Protein AF-A0A832JD79-F1 (afdb_monomer_lite)

Structure (mmCIF, N/CA/C/O backbone):
data_AF-A0A832JD79-F1
#
_entry.id   AF-A0A832JD79-F1
#
loop_
_atom_site.group_PDB
_atom_site.id
_atom_site.type_symbol
_atom_site.label_atom_id
_atom_site.label_alt_id
_atom_site.label_comp_id
_atom_site.label_asym_id
_atom_site.label_entity_id
_atom_site.label_seq_id
_atom_site.pdbx_PDB_ins_code
_atom_site.Cartn_x
_atom_site.Cartn_y
_atom_site.Cartn_z
_atom_site.occupancy
_atom_site.B_iso_or_equiv
_atom_site.auth_seq_id
_atom_site.auth_comp_id
_atom_site.auth_asym_id
_atom_site.auth_atom_id
_atom_site.pdbx_PDB_model_num
ATOM 1 N N . GLU A 1 1 ? -21.408 4.604 55.360 1.00 54.72 1 GLU A N 1
ATOM 2 C CA . GLU A 1 1 ? -22.619 4.633 54.515 1.00 54.72 1 GLU A CA 1
ATOM 3 C C . GLU A 1 1 ? -22.315 5.475 53.287 1.00 54.72 1 GLU A C 1
ATOM 5 O O . GLU A 1 1 ? -21.573 6.443 53.411 1.00 54.72 1 GLU A O 1
ATOM 10 N N . VAL A 1 2 ? -22.761 5.048 52.106 1.00 66.50 2 VAL A N 1
ATOM 11 C CA . VAL A 1 2 ? -22.535 5.767 50.840 1.00 66.50 2 VAL A CA 1
ATOM 12 C C . VAL A 1 2 ? -23.556 6.901 50.746 1.00 66.50 2 VAL A C 1
ATOM 14 O O . VAL A 1 2 ? -24.732 6.663 51.007 1.00 66.50 2 VAL A O 1
ATOM 17 N N . ASP A 1 3 ? -23.113 8.114 50.404 1.00 73.62 3 ASP A N 1
ATOM 18 C CA . ASP A 1 3 ? -23.992 9.279 50.240 1.00 73.62 3 ASP A CA 1
ATOM 19 C C . ASP A 1 3 ? -24.992 9.035 49.084 1.00 73.62 3 ASP A C 1
ATOM 21 O O . ASP A 1 3 ? -24.558 8.868 47.937 1.00 73.62 3 ASP A O 1
ATOM 25 N N . PRO A 1 4 ? -26.316 9.024 49.345 1.00 72.88 4 PRO A N 1
ATOM 26 C CA . PRO A 1 4 ? -27.351 8.814 48.329 1.00 72.88 4 PRO A CA 1
ATOM 27 C C . PRO A 1 4 ? -27.306 9.822 47.170 1.00 72.88 4 PRO A C 1
ATOM 29 O O . PRO A 1 4 ? -27.750 9.514 46.064 1.00 72.88 4 PRO A O 1
ATOM 32 N N . ASN A 1 5 ? -26.741 11.018 47.374 1.00 77.56 5 ASN A N 1
ATOM 33 C CA . ASN A 1 5 ? -26.599 12.014 46.308 1.00 77.56 5 ASN A CA 1
ATOM 34 C C . ASN A 1 5 ? -25.508 11.671 45.278 1.00 77.56 5 ASN A C 1
ATOM 36 O O . ASN A 1 5 ? -25.458 12.299 44.218 1.00 77.56 5 ASN A O 1
ATOM 40 N N . LEU A 1 6 ? -24.656 10.674 45.542 1.00 78.25 6 LEU A N 1
ATOM 41 C CA . LEU A 1 6 ? -23.593 10.246 44.624 1.00 78.25 6 LEU A CA 1
ATOM 42 C C . LEU A 1 6 ? -24.059 9.236 43.568 1.00 78.25 6 LEU A C 1
ATOM 44 O O . LEU A 1 6 ? -23.334 8.987 42.605 1.00 78.25 6 LEU A O 1
ATOM 48 N N . GLU A 1 7 ? -25.269 8.691 43.692 1.00 81.25 7 GLU A N 1
ATOM 49 C CA . GLU A 1 7 ? -25.780 7.652 42.794 1.00 81.25 7 GLU A CA 1
ATOM 50 C C . GLU A 1 7 ? -25.938 8.150 41.346 1.00 81.25 7 GLU A C 1
ATOM 52 O O . GLU A 1 7 ? -25.479 7.509 40.401 1.00 81.25 7 GLU A O 1
ATOM 57 N N . LYS A 1 8 ? -26.511 9.346 41.161 1.00 82.50 8 LYS A N 1
ATOM 58 C CA . LYS A 1 8 ? -26.682 9.959 39.833 1.00 82.50 8 LYS A CA 1
ATOM 59 C C . LYS A 1 8 ? -25.341 10.317 39.167 1.00 82.50 8 LYS A C 1
ATOM 61 O O . LYS A 1 8 ? -25.153 9.934 38.011 1.00 82.50 8 LYS A O 1
ATOM 66 N N . PRO A 1 9 ? -24.391 10.995 39.846 1.00 86.12 9 PRO A N 1
ATOM 67 C CA . PRO A 1 9 ? -23.045 11.207 39.311 1.00 86.12 9 PRO A CA 1
ATOM 68 C C . PRO A 1 9 ? -22.315 9.908 38.954 1.00 86.12 9 PRO A C 1
ATOM 70 O O . PRO A 1 9 ? -21.642 9.846 37.924 1.00 86.12 9 PRO A O 1
ATOM 73 N N . ALA A 1 10 ? -22.460 8.857 39.768 1.00 86.50 10 ALA A N 1
ATOM 74 C CA . ALA A 1 10 ? -21.852 7.558 39.496 1.00 86.50 10 ALA A CA 1
ATOM 75 C C . ALA A 1 10 ? -22.432 6.918 38.225 1.00 86.50 10 ALA A C 1
ATOM 77 O O . ALA A 1 10 ? -21.672 6.484 37.360 1.00 86.50 10 ALA A O 1
ATOM 78 N N . GLN A 1 11 ? -23.757 6.937 38.055 1.00 89.69 11 GLN A N 1
ATOM 79 C CA . GLN A 1 11 ? -24.419 6.454 36.837 1.00 89.69 11 GLN A CA 1
ATOM 80 C C . GLN A 1 11 ? -23.995 7.247 35.593 1.00 89.69 11 GLN A C 1
ATOM 82 O O . GLN A 1 11 ? -23.689 6.660 34.560 1.00 89.69 11 GLN A O 1
ATOM 87 N N . GLN A 1 12 ? -23.914 8.577 35.688 1.00 91.00 12 GLN A N 1
ATOM 88 C CA . GLN A 1 12 ? -23.438 9.416 34.582 1.00 91.00 12 GLN A CA 1
ATOM 89 C C . GLN A 1 12 ? -21.982 9.122 34.218 1.00 91.00 12 GLN A C 1
ATOM 91 O O . GLN A 1 12 ? -21.635 9.081 33.038 1.00 91.00 12 GLN A O 1
ATOM 96 N N . THR A 1 13 ? -21.139 8.883 35.222 1.00 91.25 13 THR A N 1
ATOM 97 C CA . THR A 1 13 ? -19.739 8.505 35.012 1.00 91.25 13 THR A CA 1
ATOM 98 C C . THR A 1 13 ? -19.645 7.154 34.309 1.00 91.25 13 THR A C 1
ATOM 100 O O . THR A 1 13 ? -18.886 7.027 33.353 1.00 91.25 13 THR A O 1
ATOM 103 N N . LEU A 1 14 ? -20.448 6.167 34.719 1.00 93.56 14 LEU A N 1
ATOM 104 C CA . LEU A 1 14 ? -20.508 4.861 34.057 1.00 93.56 14 LEU A CA 1
ATOM 105 C C . LEU A 1 14 ? -20.917 4.988 32.586 1.00 93.56 14 LEU A C 1
ATOM 107 O O . LEU A 1 14 ? -20.195 4.505 31.719 1.00 93.56 14 LEU A O 1
ATOM 111 N N . LEU A 1 15 ? -21.995 5.721 32.293 1.00 94.69 15 LEU A N 1
ATOM 112 C CA . LEU A 1 15 ? -22.449 5.956 30.917 1.00 94.69 15 LEU A CA 1
ATOM 113 C C . LEU A 1 15 ? -21.382 6.659 30.065 1.00 94.69 15 LEU A C 1
ATOM 115 O O . LEU A 1 15 ? -21.192 6.339 28.892 1.00 94.69 15 LEU A O 1
ATOM 119 N N . HIS A 1 16 ? -20.663 7.620 30.650 1.00 94.69 16 HIS A N 1
ATOM 120 C CA . HIS A 1 16 ? -19.576 8.302 29.957 1.00 94.69 16 HIS A CA 1
ATOM 121 C C . HIS A 1 16 ? -18.409 7.354 29.646 1.00 94.69 16 HIS A C 1
ATOM 123 O O . HIS A 1 16 ? -17.882 7.374 28.534 1.00 94.69 16 HIS A O 1
ATOM 129 N N . LEU A 1 17 ? -18.032 6.498 30.599 1.00 94.81 17 LEU A N 1
ATOM 130 C CA . LEU A 1 17 ? -16.977 5.504 30.408 1.00 94.81 17 LEU A CA 1
ATOM 131 C C . LEU A 1 17 ? -17.347 4.477 29.334 1.00 94.81 17 LEU A C 1
ATOM 133 O O . LEU A 1 17 ? -16.514 4.170 28.482 1.00 94.81 17 LEU A O 1
ATOM 137 N N . GLU A 1 18 ? -18.586 3.985 29.334 1.00 96.38 18 GLU A N 1
ATOM 138 C CA . GLU A 1 18 ? -19.094 3.074 28.301 1.00 96.38 18 GLU A CA 1
ATOM 139 C C . GLU A 1 18 ? -18.995 3.702 26.906 1.00 96.38 18 GLU A C 1
ATOM 141 O O . GLU A 1 18 ? -18.472 3.089 25.974 1.00 96.38 18 GLU A O 1
ATOM 146 N N . PHE A 1 19 ? -19.403 4.965 26.776 1.00 96.44 19 PHE A N 1
ATOM 147 C CA . PHE A 1 19 ? -19.324 5.699 25.518 1.00 96.44 19 PHE A CA 1
ATOM 148 C C . PHE A 1 19 ? -17.883 5.904 25.026 1.00 96.44 19 PHE A C 1
ATOM 150 O O . PHE A 1 19 ? -17.595 5.744 23.835 1.00 96.44 19 PHE A O 1
ATOM 157 N N . GLU A 1 20 ? -16.954 6.251 25.918 1.00 97.06 20 GLU A N 1
ATOM 158 C CA . GLU A 1 20 ? -15.546 6.416 25.545 1.00 97.06 20 GLU A CA 1
ATOM 159 C C . GLU A 1 20 ? -14.885 5.079 25.175 1.00 97.06 20 GLU A C 1
ATOM 161 O O . GLU A 1 20 ? -14.109 5.021 24.214 1.00 97.06 20 GLU A O 1
ATOM 166 N N . LEU A 1 21 ? -15.244 3.985 25.853 1.00 97.06 21 LEU A N 1
ATOM 167 C CA . LEU A 1 21 ? -14.816 2.634 25.485 1.00 97.06 21 LEU A CA 1
ATOM 168 C C . LEU A 1 21 ? -15.325 2.238 24.095 1.00 97.06 21 LEU A C 1
ATOM 170 O O . LEU A 1 21 ? -14.554 1.727 23.278 1.00 97.06 21 LEU A O 1
ATOM 174 N N . GLU A 1 22 ? -16.587 2.523 23.780 1.00 96.69 22 GLU A N 1
ATOM 175 C CA . GLU A 1 22 ? -17.154 2.224 22.465 1.00 96.69 22 GLU A CA 1
ATOM 176 C C . GLU A 1 22 ? -16.463 3.021 21.347 1.00 96.69 22 GLU A C 1
ATOM 178 O O . GLU A 1 22 ? -16.096 2.468 20.302 1.00 96.69 22 GLU A O 1
ATOM 183 N N . LYS A 1 23 ? -16.182 4.309 21.577 1.00 96.94 23 LYS A N 1
ATOM 184 C CA . LYS A 1 23 ? -15.380 5.118 20.646 1.00 96.94 23 LYS A CA 1
ATOM 185 C C . LYS A 1 23 ? -13.983 4.548 20.443 1.00 96.94 23 LYS A C 1
ATOM 187 O O . LYS A 1 23 ? -13.485 4.546 19.312 1.00 96.94 23 LYS A O 1
ATOM 192 N N . LEU A 1 24 ? -13.327 4.115 21.517 1.00 95.88 24 LEU A N 1
ATOM 193 C CA . LEU A 1 24 ? -11.991 3.531 21.447 1.00 95.88 24 LEU A CA 1
ATOM 194 C C . LEU A 1 24 ? -12.006 2.245 20.614 1.00 95.88 24 LEU A C 1
ATOM 196 O O . LEU A 1 24 ? -11.156 2.074 19.733 1.00 95.88 24 LEU A O 1
ATOM 200 N N . LEU A 1 25 ? -13.003 1.385 20.827 1.00 95.62 25 LEU A N 1
ATOM 201 C CA . LEU A 1 25 ? -13.192 0.156 20.063 1.00 95.62 25 LEU A CA 1
ATOM 202 C C . LEU A 1 25 ? -13.411 0.454 18.573 1.00 95.62 25 LEU A C 1
ATOM 204 O O . LEU A 1 25 ? -12.694 -0.078 17.723 1.00 95.62 25 LEU A O 1
ATOM 208 N N . GLN A 1 26 ? -14.311 1.386 18.248 1.00 96.81 26 GLN A N 1
ATOM 209 C CA . GLN A 1 26 ? -14.566 1.842 16.876 1.00 96.81 26 GLN A CA 1
ATOM 210 C C . GLN A 1 26 ? -13.295 2.355 16.184 1.00 96.81 26 GLN A C 1
ATOM 212 O O . GLN A 1 26 ? -13.005 1.975 15.045 1.00 96.81 26 GLN A O 1
ATOM 217 N N . LYS A 1 27 ? -12.512 3.210 16.855 1.00 96.06 27 LYS A N 1
ATOM 218 C CA . LYS A 1 27 ? -11.253 3.746 16.311 1.00 96.06 27 LYS A CA 1
ATOM 219 C C . LYS A 1 27 ? -10.231 2.637 16.070 1.00 96.06 27 LYS A C 1
ATOM 221 O O . LYS A 1 27 ? -9.627 2.595 14.998 1.00 96.06 27 LYS A O 1
ATOM 226 N N . THR A 1 28 ? -10.087 1.722 17.024 1.00 94.56 28 THR A N 1
ATOM 227 C CA . THR A 1 28 ? -9.163 0.584 16.930 1.00 94.56 28 THR A CA 1
ATOM 228 C C . THR A 1 28 ? -9.531 -0.333 15.764 1.00 94.56 28 THR A C 1
ATOM 230 O O . THR A 1 28 ? -8.673 -0.664 14.946 1.00 94.56 28 THR A O 1
ATOM 233 N N . MET A 1 29 ? -10.815 -0.677 15.611 1.00 94.75 29 MET A N 1
ATOM 234 C CA . MET A 1 29 ? -11.296 -1.496 14.494 1.00 94.75 29 MET A CA 1
ATOM 235 C C . MET A 1 29 ? -11.048 -0.829 13.139 1.00 94.75 29 MET A C 1
ATOM 237 O O . MET A 1 29 ? -10.578 -1.481 12.205 1.00 94.75 29 MET A O 1
ATOM 241 N N . ARG A 1 30 ? -11.320 0.477 13.023 1.00 95.25 30 ARG A N 1
ATOM 242 C CA . ARG A 1 30 ? -11.055 1.239 11.792 1.00 95.25 30 ARG A CA 1
ATOM 243 C C . ARG A 1 30 ? -9.568 1.265 11.457 1.00 95.25 30 ARG A C 1
ATOM 245 O O . ARG A 1 30 ? -9.215 1.061 10.300 1.00 95.25 30 ARG A O 1
ATOM 252 N N . ALA A 1 31 ? -8.706 1.474 12.450 1.00 93.56 31 ALA A N 1
ATOM 253 C CA . ALA A 1 31 ? -7.260 1.473 12.259 1.00 93.56 31 ALA A CA 1
ATOM 254 C C . ALA A 1 31 ? -6.745 0.100 11.798 1.00 93.56 31 ALA A C 1
ATOM 256 O O . ALA A 1 31 ? -5.971 0.027 10.844 1.00 93.56 31 ALA A O 1
ATOM 257 N N . LEU A 1 32 ? -7.221 -0.989 12.414 1.00 92.12 32 LEU A N 1
ATOM 258 C CA . LEU A 1 32 ? -6.859 -2.351 12.020 1.00 92.12 32 LEU A CA 1
ATOM 259 C C . LEU A 1 32 ? -7.324 -2.669 10.594 1.00 92.12 32 LEU A C 1
ATOM 261 O O . LEU A 1 32 ? -6.535 -3.149 9.780 1.00 92.12 32 LEU A O 1
ATOM 265 N N . LYS A 1 33 ? -8.579 -2.340 10.265 1.00 93.44 33 LYS A N 1
ATOM 266 C CA . LYS A 1 33 ? -9.122 -2.500 8.912 1.00 93.44 33 LYS A CA 1
ATOM 267 C C . LYS A 1 33 ? -8.298 -1.714 7.894 1.00 93.44 33 LYS A C 1
ATOM 269 O O . LYS A 1 33 ? -7.872 -2.283 6.896 1.00 93.44 33 LYS A O 1
ATOM 274 N N . ARG A 1 34 ? -8.005 -0.442 8.176 1.00 93.25 34 ARG A N 1
ATOM 275 C CA . ARG A 1 34 ? -7.219 0.415 7.283 1.00 93.25 34 ARG A CA 1
ATOM 276 C C . ARG A 1 34 ? -5.810 -0.127 7.063 1.00 93.25 34 ARG A C 1
ATOM 278 O O . ARG A 1 34 ? -5.331 -0.119 5.936 1.00 93.25 34 ARG A O 1
ATOM 285 N N . ARG A 1 35 ? -5.152 -0.618 8.117 1.00 88.94 35 ARG A N 1
ATOM 286 C CA . ARG A 1 35 ? -3.829 -1.246 8.010 1.00 88.94 35 ARG A CA 1
ATOM 287 C C . ARG A 1 35 ? -3.870 -2.480 7.108 1.00 88.94 35 ARG A C 1
ATOM 289 O O . ARG A 1 35 ? -3.002 -2.626 6.252 1.00 88.94 35 ARG A O 1
ATOM 296 N N . ASN A 1 36 ? -4.879 -3.331 7.276 1.00 92.88 36 ASN A N 1
ATOM 297 C CA . ASN A 1 36 ? -5.045 -4.523 6.448 1.00 92.88 36 ASN A CA 1
ATOM 298 C C . ASN A 1 36 ? -5.340 -4.168 4.987 1.00 92.88 36 ASN A C 1
ATOM 300 O O . ASN A 1 36 ? -4.752 -4.769 4.096 1.00 92.88 36 ASN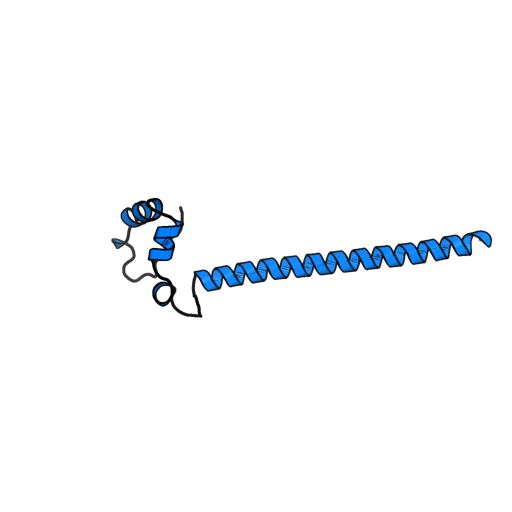 A O 1
ATOM 304 N N . GLU A 1 37 ? -6.189 -3.170 4.735 1.00 94.88 37 GLU A N 1
ATOM 305 C CA . GLU A 1 37 ? -6.470 -2.672 3.382 1.00 94.88 37 GLU A CA 1
ATOM 306 C C . GLU A 1 37 ? -5.210 -2.138 2.699 1.00 94.88 37 GLU A C 1
ATOM 308 O O . GLU A 1 37 ? -4.956 -2.475 1.549 1.00 94.88 37 GLU A O 1
ATOM 313 N N . VAL A 1 38 ? -4.392 -1.350 3.405 1.00 93.81 38 VAL A N 1
ATOM 314 C CA . VAL A 1 38 ? -3.138 -0.813 2.854 1.00 93.81 38 VAL A CA 1
ATOM 315 C C . VAL A 1 38 ? -2.173 -1.939 2.481 1.00 93.81 38 VAL A C 1
ATOM 317 O O . VAL A 1 38 ? -1.617 -1.922 1.387 1.00 93.81 38 VAL A O 1
ATOM 320 N N . LEU A 1 39 ? -1.997 -2.932 3.356 1.00 91.50 39 LEU A N 1
ATOM 321 C CA . LEU A 1 39 ? -1.129 -4.079 3.075 1.00 91.50 39 LEU A CA 1
ATOM 322 C C . LEU A 1 39 ? -1.652 -4.916 1.903 1.00 91.50 39 LEU A C 1
ATOM 324 O O . LEU A 1 39 ? -0.884 -5.272 1.011 1.00 91.50 39 LEU A O 1
ATOM 328 N N . ALA A 1 40 ? -2.955 -5.200 1.879 1.00 93.62 40 ALA A N 1
ATOM 329 C CA . ALA A 1 40 ? -3.582 -5.933 0.785 1.00 93.62 40 ALA A CA 1
ATOM 330 C C . ALA A 1 40 ? -3.419 -5.191 -0.549 1.00 93.62 40 ALA A C 1
ATOM 332 O O . ALA A 1 40 ? -3.103 -5.810 -1.563 1.00 93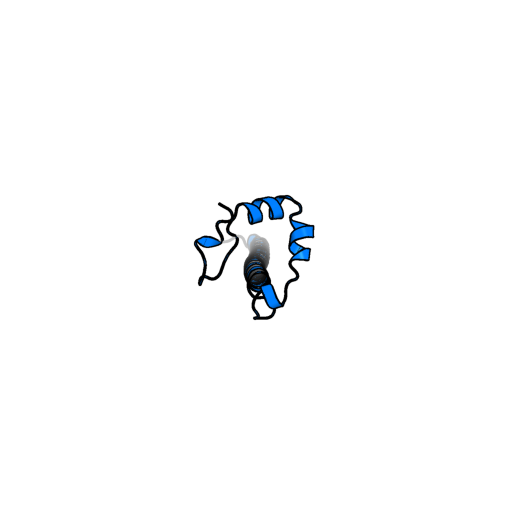.62 40 ALA A O 1
ATOM 333 N N . GLU A 1 41 ? -3.566 -3.867 -0.540 1.00 93.69 41 GLU A N 1
ATOM 334 C CA . GLU A 1 41 ? -3.405 -3.030 -1.724 1.00 93.69 41 GLU A CA 1
ATOM 335 C C . GLU A 1 41 ? -1.965 -3.001 -2.237 1.00 93.69 41 GLU A C 1
ATOM 337 O O . GLU A 1 41 ? -1.734 -3.091 -3.443 1.00 93.69 41 GLU A O 1
ATOM 342 N N . GLN A 1 42 ? -0.989 -2.924 -1.332 1.00 91.69 42 GLN A N 1
ATOM 343 C CA . GLN A 1 42 ? 0.428 -2.997 -1.685 1.00 91.69 42 GLN A CA 1
ATOM 344 C C . GLN A 1 42 ? 0.769 -4.347 -2.318 1.00 91.69 42 GLN A C 1
ATOM 346 O O . GLN A 1 42 ? 1.391 -4.381 -3.377 1.00 91.69 42 GLN A O 1
ATOM 351 N N . ILE A 1 43 ? 0.317 -5.453 -1.717 1.00 91.25 43 ILE A N 1
ATOM 352 C CA . ILE A 1 43 ? 0.523 -6.802 -2.261 1.00 91.25 43 ILE A CA 1
ATOM 353 C C . ILE A 1 43 ? -0.130 -6.929 -3.639 1.00 91.25 43 ILE A C 1
ATOM 355 O O . ILE A 1 43 ? 0.497 -7.430 -4.570 1.00 91.25 43 ILE A O 1
ATOM 359 N N . ARG A 1 44 ? -1.367 -6.444 -3.789 1.00 90.12 44 ARG A N 1
ATOM 360 C CA . ARG A 1 44 ? -2.092 -6.460 -5.063 1.00 90.12 44 ARG A CA 1
ATOM 361 C C . ARG A 1 44 ? -1.358 -5.666 -6.139 1.00 90.12 44 ARG A C 1
ATOM 363 O O . ARG A 1 44 ? -1.130 -6.195 -7.219 1.00 90.12 44 ARG A O 1
ATOM 370 N N . SER A 1 45 ? -0.925 -4.449 -5.823 1.00 89.50 45 SER A N 1
ATOM 371 C CA . SER A 1 45 ? -0.180 -3.587 -6.749 1.00 89.50 45 SER A CA 1
ATOM 372 C C . SER A 1 45 ? 1.159 -4.207 -7.163 1.00 89.50 45 SER A C 1
ATOM 374 O O . SER A 1 45 ? 1.539 -4.138 -8.329 1.00 89.50 45 SER A O 1
ATOM 376 N N . LEU A 1 46 ? 1.870 -4.849 -6.228 1.00 87.56 46 LEU A N 1
ATOM 377 C CA . LEU A 1 46 ? 3.105 -5.582 -6.524 1.00 87.56 46 LEU A CA 1
ATOM 378 C C . LEU A 1 46 ? 2.838 -6.775 -7.449 1.00 87.56 46 LEU A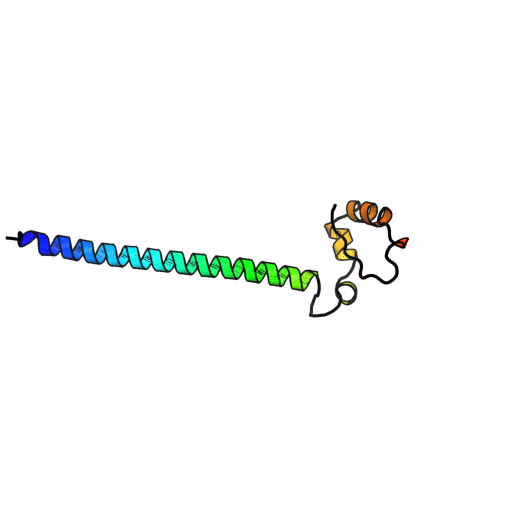 C 1
ATOM 380 O O . LEU A 1 46 ? 3.550 -6.959 -8.434 1.00 87.56 46 LEU A O 1
ATOM 384 N N . ALA A 1 47 ? 1.797 -7.559 -7.162 1.00 86.69 47 ALA A N 1
ATOM 385 C CA . ALA A 1 47 ? 1.409 -8.696 -7.987 1.00 86.69 47 ALA A CA 1
ATOM 386 C C . ALA A 1 47 ? 0.990 -8.262 -9.400 1.00 86.69 47 ALA A C 1
ATOM 388 O O . ALA A 1 47 ? 1.409 -8.881 -10.373 1.00 86.69 47 ALA A O 1
ATOM 389 N N . GLU A 1 48 ? 0.219 -7.179 -9.528 1.00 87.56 48 GLU A N 1
ATOM 390 C CA . GLU A 1 48 ? -0.164 -6.598 -10.820 1.00 87.56 48 GLU A CA 1
ATOM 391 C C . GLU A 1 48 ? 1.048 -6.047 -11.585 1.00 87.56 48 GLU A C 1
ATOM 393 O O . GLU A 1 48 ? 1.095 -6.155 -12.807 1.00 87.56 48 GLU A O 1
ATOM 398 N N . GLY A 1 49 ? 2.049 -5.506 -10.886 1.00 84.31 49 GLY A N 1
ATOM 399 C CA . GLY A 1 49 ? 3.290 -5.041 -11.500 1.00 84.31 49 GLY A CA 1
ATOM 400 C C . GLY A 1 49 ? 4.169 -6.174 -12.035 1.00 84.31 49 GLY A C 1
ATOM 401 O O . GLY A 1 49 ? 4.731 -6.036 -13.117 1.00 84.31 49 GLY A O 1
ATOM 402 N N . LEU A 1 50 ? 4.288 -7.284 -11.299 1.00 82.62 50 LEU A N 1
ATOM 403 C CA . LEU A 1 50 ? 5.164 -8.413 -11.650 1.00 82.62 50 LEU A CA 1
ATOM 404 C C . LEU A 1 50 ? 4.499 -9.428 -12.588 1.00 82.62 50 LEU A C 1
ATOM 406 O O . LEU A 1 50 ? 5.146 -9.968 -13.483 1.00 82.62 50 LEU A O 1
ATOM 410 N N . TYR A 1 51 ? 3.217 -9.714 -12.368 1.00 85.25 51 TYR A N 1
ATOM 411 C CA . TYR A 1 51 ? 2.469 -10.752 -13.075 1.00 85.25 51 TYR A CA 1
ATOM 412 C C . TYR A 1 51 ? 1.057 -10.255 -13.441 1.00 85.25 51 TYR A C 1
ATOM 414 O O . TYR A 1 51 ? 0.042 -10.783 -12.959 1.00 85.25 51 TYR A O 1
ATOM 422 N N . PRO A 1 52 ? 0.973 -9.194 -14.269 1.00 85.12 52 PRO A N 1
ATOM 423 C CA . PRO A 1 52 ? -0.290 -8.570 -14.645 1.00 85.12 52 PRO A CA 1
ATOM 424 C C . PRO A 1 52 ? -1.233 -9.595 -15.270 1.00 85.12 52 PRO A C 1
ATOM 426 O O . PRO A 1 52 ? -0.837 -10.393 -16.115 1.00 85.12 52 PRO A O 1
ATOM 429 N N . GLN A 1 53 ? -2.501 -9.581 -14.849 1.00 86.88 53 GLN A N 1
ATOM 430 C CA . GLN A 1 53 ? -3.538 -10.496 -15.352 1.00 86.88 53 GLN A CA 1
ATOM 431 C C . GLN A 1 53 ? -3.172 -11.987 -15.235 1.00 86.88 53 GLN A C 1
ATOM 433 O O . GLN A 1 53 ? -3.708 -12.820 -15.964 1.00 86.88 53 GLN A O 1
ATOM 438 N N . ARG A 1 54 ? -2.271 -12.333 -14.307 1.00 83.69 54 ARG A N 1
ATOM 439 C CA . ARG A 1 54 ? -1.695 -13.675 -14.177 1.00 83.69 54 ARG A CA 1
ATOM 440 C C . ARG A 1 54 ? -0.958 -14.150 -15.437 1.00 83.69 54 ARG A C 1
ATOM 442 O O . ARG A 1 54 ? -0.993 -15.334 -15.766 1.00 83.69 54 ARG A O 1
ATOM 449 N N . GLN A 1 55 ? -0.304 -13.230 -16.138 1.00 85.62 55 GLN A N 1
ATOM 450 C CA . GLN A 1 55 ? 0.539 -13.497 -17.298 1.00 85.62 55 GLN A CA 1
ATOM 451 C C . GLN A 1 55 ? 1.913 -12.847 -17.115 1.00 85.62 55 GLN A C 1
ATOM 453 O O . GLN A 1 55 ? 2.091 -11.951 -16.289 1.00 85.62 55 GLN A O 1
ATOM 458 N N . LEU A 1 56 ? 2.895 -13.298 -17.904 1.00 82.44 56 LEU A N 1
ATOM 459 C CA . LEU A 1 56 ? 4.230 -12.698 -17.918 1.00 82.44 56 LEU A CA 1
ATOM 460 C C . LEU A 1 56 ? 4.141 -11.207 -18.264 1.00 82.44 56 LEU A C 1
ATOM 462 O O . LEU A 1 56 ? 3.482 -10.837 -19.238 1.00 82.44 56 LEU A O 1
ATOM 466 N N . GLN A 1 57 ? 4.840 -10.372 -17.491 1.00 85.50 57 GLN A N 1
ATOM 467 C CA . GLN A 1 57 ? 4.820 -8.914 -17.625 1.00 85.50 57 GLN A CA 1
ATOM 468 C C . GLN A 1 57 ? 5.102 -8.451 -19.060 1.00 85.50 57 GLN A C 1
ATOM 470 O O . GLN A 1 57 ? 4.359 -7.631 -19.591 1.00 85.50 57 GLN A O 1
ATOM 475 N N . GLU A 1 58 ? 6.111 -9.036 -19.711 1.00 82.88 58 GLU A N 1
ATOM 476 C CA . GLU A 1 58 ? 6.519 -8.731 -21.093 1.00 82.88 58 GLU A CA 1
ATOM 477 C C . GLU A 1 58 ? 5.415 -8.959 -22.141 1.00 82.88 58 GLU A C 1
ATOM 479 O O . GLU A 1 58 ? 5.466 -8.386 -23.226 1.00 82.88 58 GLU A O 1
ATOM 484 N N . ARG A 1 59 ? 4.408 -9.789 -21.831 1.00 87.31 59 ARG A N 1
ATOM 485 C CA . ARG A 1 59 ? 3.299 -10.115 -22.743 1.00 87.31 59 ARG A CA 1
ATOM 486 C C . ARG A 1 59 ? 2.113 -9.169 -22.614 1.00 87.31 59 ARG A C 1
ATOM 488 O O . ARG A 1 59 ? 1.251 -9.157 -23.487 1.00 87.31 59 ARG A O 1
ATOM 495 N N . VAL A 1 60 ? 2.048 -8.413 -21.521 1.00 86.31 60 VAL A N 1
ATOM 496 C CA . VAL A 1 60 ? 0.915 -7.534 -21.200 1.00 86.31 60 VAL A CA 1
ATOM 497 C C . VAL A 1 60 ? 1.344 -6.072 -21.182 1.00 86.31 60 VAL A C 1
ATOM 499 O O . VAL A 1 60 ? 0.613 -5.203 -21.655 1.00 86.31 60 VAL A O 1
ATOM 502 N N . MET A 1 61 ? 2.521 -5.776 -20.633 1.00 86.44 61 MET A N 1
ATOM 503 C CA . MET A 1 61 ? 3.007 -4.413 -20.476 1.00 86.44 61 MET A CA 1
ATOM 504 C C . MET A 1 61 ? 3.813 -3.961 -21.685 1.00 86.44 61 MET A C 1
ATOM 506 O O . MET A 1 61 ? 4.689 -4.659 -22.187 1.00 86.44 61 MET A O 1
ATOM 510 N N . ASN A 1 62 ? 3.547 -2.728 -22.105 1.00 88.00 62 ASN A N 1
ATOM 511 C CA . ASN A 1 62 ? 4.300 -2.076 -23.158 1.00 88.00 62 ASN A CA 1
ATOM 512 C C . ASN A 1 62 ? 5.585 -1.444 -22.575 1.00 88.00 62 ASN A C 1
ATOM 514 O O . ASN A 1 62 ? 5.474 -0.595 -21.682 1.00 88.00 62 ASN A O 1
ATOM 518 N N . PRO A 1 63 ? 6.786 -1.766 -23.092 1.00 83.19 63 PRO A N 1
ATOM 519 C CA . PRO A 1 63 ? 8.041 -1.177 -22.621 1.00 83.19 63 PRO A CA 1
ATOM 520 C C . PRO A 1 63 ? 8.085 0.363 -22.749 1.00 83.19 63 PRO A C 1
ATOM 522 O O . PRO A 1 63 ? 8.719 1.030 -21.931 1.00 83.19 63 PRO A O 1
ATOM 525 N N . TYR A 1 64 ? 7.317 0.968 -23.670 1.00 86.94 64 TYR A N 1
ATOM 526 C CA . TYR A 1 64 ? 7.146 2.429 -23.773 1.00 86.94 64 TYR A CA 1
ATOM 527 C C . TYR A 1 64 ? 6.547 3.083 -22.533 1.00 86.94 64 TYR A C 1
ATOM 529 O O . TYR A 1 64 ? 6.910 4.219 -22.225 1.00 86.94 64 TYR A O 1
ATOM 537 N N . ALA A 1 65 ? 5.723 2.375 -21.759 1.00 86.81 65 ALA A N 1
ATOM 538 C CA . ALA A 1 65 ? 5.233 2.901 -20.487 1.00 86.81 65 ALA A CA 1
ATOM 539 C C . ALA A 1 65 ? 6.385 3.157 -19.494 1.00 86.81 65 ALA A C 1
ATOM 541 O O . ALA A 1 65 ? 6.355 4.131 -18.740 1.00 86.81 65 ALA A O 1
ATOM 542 N N . PHE A 1 66 ? 7.432 2.327 -19.531 1.00 86.88 66 PHE A N 1
ATOM 543 C CA . PHE A 1 66 ? 8.619 2.490 -18.694 1.00 86.88 66 PHE A CA 1
ATOM 544 C C . PHE A 1 66 ? 9.527 3.608 -19.217 1.00 86.88 66 PHE A C 1
ATOM 546 O O . PHE A 1 66 ? 10.012 4.406 -18.418 1.00 86.88 66 PHE A O 1
ATOM 553 N N . TRP A 1 67 ? 9.689 3.750 -20.537 1.00 89.19 67 TRP A N 1
ATOM 554 C CA . TRP A 1 67 ? 10.432 4.882 -21.110 1.00 89.19 67 TRP A CA 1
ATOM 555 C C . TRP A 1 67 ? 9.810 6.235 -20.763 1.00 89.19 67 TRP A C 1
ATOM 557 O O . TRP A 1 67 ? 10.538 7.155 -20.405 1.00 89.19 67 TRP A O 1
ATOM 567 N N . VAL A 1 68 ? 8.481 6.361 -20.803 1.00 91.94 68 VAL A N 1
ATOM 568 C CA . VAL A 1 68 ? 7.798 7.607 -20.410 1.00 91.94 68 VAL A CA 1
ATOM 569 C C . VAL A 1 68 ? 7.994 7.904 -18.921 1.00 91.94 68 VAL A C 1
ATOM 571 O O . VAL A 1 68 ? 8.213 9.053 -18.547 1.00 91.94 68 VAL A O 1
ATOM 574 N N . ARG A 1 69 ? 7.936 6.877 -18.064 1.00 89.81 69 ARG A N 1
ATOM 575 C CA . ARG A 1 69 ? 8.035 7.043 -16.607 1.00 89.81 69 ARG A CA 1
ATOM 576 C C . ARG A 1 69 ? 9.454 7.338 -16.118 1.00 89.81 69 ARG A C 1
ATOM 578 O O . ARG A 1 69 ? 9.613 8.124 -15.190 1.00 89.81 69 ARG A O 1
ATOM 585 N N . TYR A 1 70 ? 10.458 6.679 -16.690 1.00 89.31 70 TYR A N 1
ATOM 586 C CA . TYR A 1 70 ? 11.840 6.709 -16.195 1.00 89.31 70 TYR A CA 1
ATOM 587 C C . TYR A 1 70 ? 12.802 7.480 -17.110 1.00 89.31 70 TYR A C 1
ATOM 589 O O . TYR A 1 70 ? 13.920 7.796 -16.705 1.00 89.31 70 TYR A O 1
ATOM 597 N N . GLY A 1 71 ? 12.375 7.822 -18.326 1.00 89.25 71 GLY A N 1
ATOM 598 C CA . GLY A 1 71 ? 13.125 8.674 -19.239 1.00 89.25 71 GLY A CA 1
ATOM 599 C C . GLY A 1 71 ? 14.496 8.106 -19.638 1.00 89.25 71 GLY A C 1
ATOM 600 O O . GLY A 1 71 ? 14.697 6.887 -19.648 1.00 89.25 71 GLY A O 1
ATOM 601 N N . PRO A 1 72 ? 15.462 8.982 -19.971 1.00 89.94 72 PRO A N 1
ATOM 602 C CA . PRO A 1 72 ? 16.805 8.579 -20.390 1.00 89.94 72 PRO A CA 1
ATOM 603 C C . PRO A 1 72 ? 17.570 7.758 -19.346 1.00 89.94 72 PRO A C 1
ATOM 605 O O . PRO A 1 72 ? 18.380 6.919 -19.721 1.00 89.94 72 PRO A O 1
ATOM 608 N N . ALA A 1 73 ? 17.281 7.931 -18.052 1.00 88.44 73 ALA A N 1
ATOM 609 C CA . ALA A 1 73 ? 17.955 7.192 -16.983 1.00 88.44 73 ALA A CA 1
ATOM 610 C C . ALA A 1 73 ? 17.769 5.670 -17.111 1.00 88.44 73 ALA A C 1
ATOM 612 O O . ALA A 1 73 ? 18.699 4.909 -16.858 1.00 88.44 73 ALA A O 1
ATOM 613 N N . LEU A 1 74 ? 16.596 5.222 -17.574 1.00 87.19 74 LEU A N 1
ATOM 614 C CA . LEU A 1 74 ? 16.353 3.805 -17.848 1.00 87.19 74 LEU A CA 1
ATOM 615 C C . LEU A 1 74 ? 17.225 3.289 -18.996 1.00 87.19 74 LEU A C 1
ATOM 617 O O . LEU A 1 74 ? 17.704 2.162 -18.950 1.00 87.19 74 LEU A O 1
ATOM 621 N N . ARG A 1 75 ? 17.435 4.111 -20.028 1.00 86.00 75 ARG A N 1
ATOM 622 C CA . ARG A 1 75 ? 18.262 3.741 -21.178 1.00 86.00 75 ARG A CA 1
ATOM 623 C C . ARG A 1 75 ? 19.711 3.526 -20.761 1.00 86.00 75 ARG A C 1
ATOM 625 O O . ARG A 1 75 ? 20.289 2.516 -21.144 1.00 86.00 75 ARG A O 1
ATOM 632 N N . GLU A 1 76 ? 20.261 4.447 -19.976 1.00 87.38 76 GLU A N 1
ATOM 633 C CA . GLU A 1 76 ? 21.631 4.331 -19.470 1.00 87.38 76 GLU A CA 1
ATOM 634 C C . GLU A 1 76 ? 21.785 3.082 -18.591 1.00 87.38 76 GLU A C 1
ATOM 636 O O . GLU A 1 76 ? 22.700 2.289 -18.798 1.00 87.38 76 GLU A O 1
ATOM 641 N N . ALA A 1 77 ? 20.834 2.829 -17.685 1.00 85.56 77 ALA A N 1
ATOM 642 C CA . ALA A 1 77 ? 20.854 1.633 -16.844 1.00 85.56 77 ALA A CA 1
ATOM 643 C C . ALA A 1 77 ? 20.815 0.325 -17.659 1.00 85.56 77 ALA A C 1
ATOM 645 O O . ALA A 1 77 ? 21.539 -0.616 -17.348 1.00 85.56 77 ALA A O 1
ATOM 646 N N . LEU A 1 78 ? 20.000 0.267 -18.719 1.00 85.19 78 LEU A N 1
ATOM 647 C CA . LEU A 1 78 ? 19.898 -0.912 -19.584 1.00 85.19 78 LEU A CA 1
ATOM 648 C C . LEU A 1 78 ? 21.145 -1.129 -20.451 1.00 85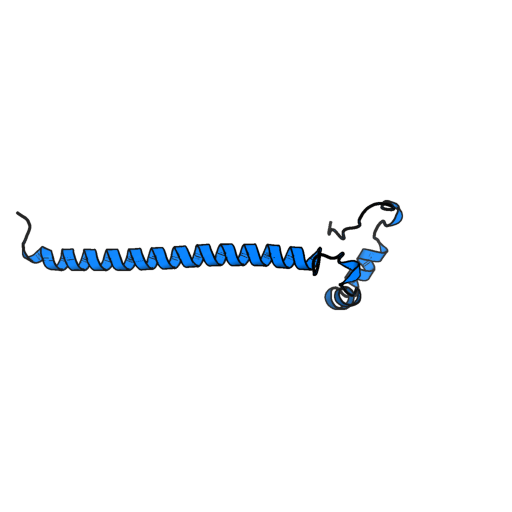.19 78 LEU A C 1
ATOM 650 O O . LEU A 1 78 ? 21.517 -2.274 -20.687 1.00 85.19 78 LEU A O 1
ATOM 654 N N . LEU A 1 79 ? 21.795 -0.059 -20.921 1.00 86.00 79 LEU A N 1
ATOM 655 C CA . LEU A 1 79 ? 23.016 -0.153 -21.734 1.00 86.00 79 LEU A CA 1
ATOM 656 C C . LEU A 1 79 ? 24.199 -0.733 -20.958 1.00 86.00 79 LEU A C 1
ATOM 658 O O . LEU A 1 79 ? 25.051 -1.395 -21.546 1.00 86.00 79 LEU A O 1
ATOM 662 N N . HIS A 1 80 ? 24.249 -0.484 -19.653 1.00 83.44 80 HIS A N 1
ATOM 663 C CA . HIS A 1 80 ? 25.303 -0.981 -18.775 1.00 83.44 80 HIS A CA 1
ATOM 664 C C . HIS A 1 80 ? 24.941 -2.301 -18.080 1.00 83.44 80 HIS A C 1
ATOM 666 O O . HIS A 1 80 ? 25.715 -2.786 -17.256 1.00 83.44 80 HIS A O 1
ATOM 672 N N . TRP A 1 81 ? 23.784 -2.891 -18.396 1.00 81.19 81 TRP A N 1
ATOM 673 C CA . TRP A 1 81 ? 23.343 -4.132 -17.770 1.00 81.19 81 TRP A CA 1
ATOM 674 C C . TRP A 1 81 ? 24.121 -5.344 -18.322 1.00 81.19 81 TRP A C 1
ATOM 676 O O . TRP A 1 81 ? 24.184 -5.513 -19.542 1.00 81.19 81 TRP A O 1
ATOM 686 N N . PRO A 1 82 ? 24.677 -6.229 -17.472 1.00 75.75 82 PRO A N 1
ATOM 687 C CA . PRO A 1 82 ? 25.472 -7.378 -17.911 1.00 75.75 82 PRO A CA 1
ATOM 688 C C . PRO A 1 82 ? 24.574 -8.519 -18.428 1.00 75.75 82 PRO A C 1
ATOM 690 O O . PRO A 1 82 ? 24.307 -9.500 -17.740 1.00 75.75 82 PRO A O 1
ATOM 693 N N . VAL A 1 83 ? 24.058 -8.383 -19.654 1.00 72.06 83 VAL A N 1
ATOM 694 C CA . VAL A 1 83 ? 23.109 -9.343 -20.261 1.00 72.06 83 VAL A CA 1
ATOM 695 C C . VAL A 1 83 ? 23.760 -10.699 -20.584 1.00 72.06 83 VAL A C 1
ATOM 697 O O . VAL A 1 83 ? 23.090 -11.730 -20.543 1.00 72.06 83 VAL A O 1
ATOM 700 N N . GLU A 1 84 ? 25.060 -10.722 -20.878 1.00 66.38 84 GLU A N 1
ATOM 701 C CA . GLU A 1 84 ? 25.774 -11.922 -21.348 1.00 66.38 84 GLU A CA 1
ATOM 702 C C . GLU A 1 84 ? 25.930 -13.005 -20.266 1.00 66.38 84 GLU A C 1
ATOM 704 O O . GLU A 1 84 ? 25.964 -14.193 -20.582 1.00 66.38 84 GLU A O 1
ATOM 709 N N . GLU A 1 85 ? 25.927 -12.622 -18.988 1.00 64.12 85 GLU A N 1
ATOM 710 C CA . GLU A 1 85 ? 26.060 -13.542 -17.848 1.00 64.12 85 GLU A CA 1
ATOM 711 C C . GLU A 1 85 ? 24.744 -14.254 -17.484 1.00 64.12 85 GLU A C 1
ATOM 713 O O . GLU A 1 85 ? 24.725 -15.134 -16.625 1.00 64.12 85 GLU A O 1
ATOM 718 N N . ALA A 1 86 ? 23.632 -13.895 -18.135 1.00 63.31 86 ALA A N 1
ATOM 719 C CA . ALA A 1 86 ? 22.291 -14.267 -17.693 1.00 63.31 86 ALA A CA 1
ATOM 720 C C . ALA A 1 86 ? 21.471 -15.070 -18.724 1.00 63.31 86 ALA A C 1
ATOM 722 O O . ALA A 1 86 ? 20.260 -15.256 -18.559 1.00 63.31 86 ALA A O 1
ATOM 723 N N . LEU A 1 87 ? 22.116 -15.590 -19.775 1.00 65.81 87 LEU A N 1
ATOM 724 C CA . LEU A 1 87 ? 21.472 -16.466 -20.758 1.00 65.81 87 LEU A CA 1
ATOM 725 C C . LEU A 1 87 ? 20.938 -17.744 -20.083 1.00 65.81 87 LEU A C 1
ATOM 727 O O . LEU A 1 87 ? 21.694 -18.543 -19.538 1.00 65.81 87 LEU A O 1
ATOM 731 N N . GLY A 1 88 ? 19.616 -17.939 -20.140 1.00 69.50 88 GLY A N 1
ATOM 732 C CA . GLY A 1 88 ? 18.912 -19.068 -19.513 1.00 69.50 88 GLY A CA 1
ATOM 733 C C . GLY A 1 88 ? 18.245 -18.753 -18.167 1.00 69.50 88 GLY A C 1
ATOM 734 O O . GLY A 1 88 ? 17.522 -19.600 -17.646 1.00 69.50 88 GLY A O 1
ATOM 735 N N . CYS A 1 89 ? 18.418 -17.539 -17.635 1.00 74.81 89 CYS A N 1
ATOM 736 C CA . CYS A 1 89 ? 17.799 -17.080 -16.390 1.00 74.81 89 CYS A CA 1
ATOM 737 C C . CYS A 1 89 ? 16.684 -16.053 -16.653 1.00 74.81 89 CYS A C 1
ATOM 739 O O . CYS A 1 89 ? 16.716 -15.311 -17.634 1.00 74.81 89 CYS A O 1
ATOM 741 N N . HIS A 1 90 ? 15.691 -15.982 -15.758 1.00 74.31 90 HIS A N 1
ATOM 742 C CA . HIS A 1 90 ? 14.704 -14.901 -15.790 1.00 74.31 90 HIS A CA 1
ATOM 743 C C . HIS A 1 90 ? 15.332 -13.616 -15.235 1.00 74.31 90 HIS A C 1
ATOM 745 O O . HIS A 1 90 ? 15.858 -13.612 -14.121 1.00 74.31 90 HIS A O 1
ATOM 751 N N . LEU A 1 91 ? 15.296 -12.541 -16.024 1.00 77.94 91 LEU A N 1
ATOM 752 C CA . LEU A 1 91 ? 15.949 -11.276 -15.697 1.00 77.94 91 LEU A CA 1
ATOM 753 C C . LEU A 1 91 ? 15.021 -10.388 -14.868 1.00 77.94 91 LEU A C 1
ATOM 755 O O . LEU A 1 91 ? 13.900 -10.100 -15.283 1.00 77.94 91 LEU A O 1
ATOM 759 N N . PHE A 1 92 ? 1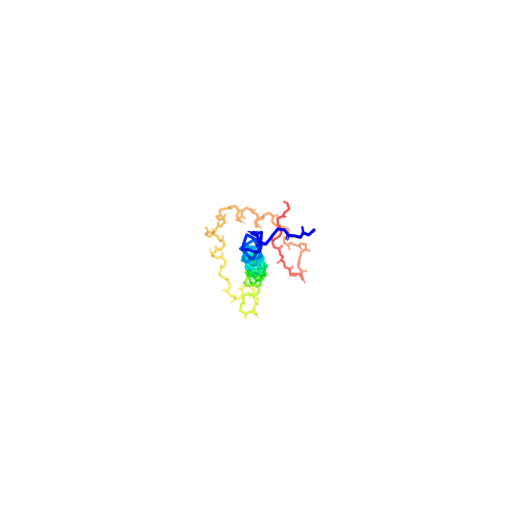5.519 -9.897 -13.735 1.00 76.94 92 PHE A N 1
ATOM 760 C CA . PHE A 1 92 ? 14.869 -8.850 -12.952 1.00 76.94 92 PHE A CA 1
ATOM 761 C C . PHE A 1 92 ? 15.762 -7.616 -12.894 1.00 76.94 92 PHE A C 1
ATOM 763 O O . PHE A 1 92 ? 16.929 -7.705 -12.523 1.00 76.94 92 PHE A O 1
ATOM 770 N N . LEU A 1 93 ? 15.189 -6.452 -13.211 1.00 67.50 93 LEU A N 1
ATOM 771 C CA . LEU A 1 93 ? 15.844 -5.165 -12.994 1.00 67.50 93 LEU A CA 1
ATOM 772 C C . LEU A 1 93 ? 15.816 -4.843 -11.495 1.00 67.50 93 LEU A C 1
ATOM 774 O O . LEU A 1 93 ? 14.834 -4.307 -10.979 1.00 67.50 93 LEU A O 1
ATOM 778 N N . SER A 1 94 ? 16.879 -5.210 -10.784 1.00 61.09 94 SER A N 1
ATOM 779 C CA . SER A 1 94 ? 17.124 -4.786 -9.406 1.00 61.09 94 SER A CA 1
ATOM 780 C C . SER A 1 94 ? 18.004 -3.541 -9.384 1.00 61.09 94 SER A C 1
ATOM 782 O O . SER A 1 94 ? 19.017 -3.488 -10.077 1.00 61.09 94 SER A O 1
ATOM 784 N N . TRP A 1 95 ? 17.645 -2.563 -8.558 1.00 50.03 95 TRP A N 1
ATOM 785 C CA . TRP A 1 95 ? 18.510 -1.423 -8.262 1.00 50.03 95 TRP A CA 1
ATOM 786 C C . TRP A 1 95 ? 19.544 -1.849 -7.213 1.00 50.03 95 TRP A C 1
ATOM 788 O O . TRP A 1 95 ? 19.156 -2.353 -6.158 1.00 50.03 95 TRP A O 1
ATOM 798 N N . SER A 1 96 ? 20.829 -1.670 -7.519 1.00 44.41 96 SER A N 1
ATOM 799 C CA . SER A 1 96 ? 21.963 -1.794 -6.589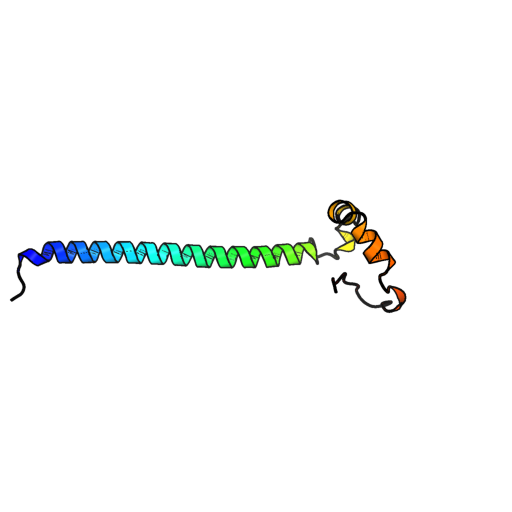 1.00 44.41 96 SER A CA 1
ATOM 800 C C . SER A 1 96 ? 22.466 -0.420 -6.178 1.00 44.41 96 SER A C 1
ATOM 802 O O . SER A 1 96 ? 22.641 0.401 -7.108 1.00 44.41 96 SER A O 1
#

Sequence (96 aa):
EVDPNLEKPAQQTLLHLEFELEKLLQKTMRALKRRNEVLAEQIRSLAEGLYPQRQLQERVMNPYAFWVRYGPALREALLHWPVEEALGCHLFLSWS

pLDDT: mean 84.95, std 10.72, range [44.41, 97.06]

Foldseek 3Di:
DDDPVCPVVVVVVVVVVVVVVVVVVVVVVVVVVVVVVVVVVVVVVVCCCCQNVNHGCVVPDDVVVVCVVPPCVVVVLVVPDPVVVAVPHDDDDDDD

Radius of gyration: 28.83 Å; chains: 1; bounding box: 53×31×78 Å

Secondary structure (DSSP, 8-state):
---GGGHHHHHHHHHHHHHHHHHHHHHHHHHHHHHHHHHHHHHHHHHHHHSGGGS-HHHHS-HHHHHHHHHHHHHHHHHTS-GGGGTTS-------